Protein AF-A0AAV7QV73-F1 (afdb_monomer_lite)

Structure (mmCIF, N/CA/C/O backbone):
data_AF-A0AAV7QV73-F1
#
_entry.id   AF-A0AAV7QV73-F1
#
loop_
_atom_site.group_PDB
_atom_site.id
_atom_site.type_symbol
_atom_site.label_atom_id
_atom_site.label_alt_id
_atom_site.label_comp_id
_atom_site.label_asym_id
_atom_site.label_entity_id
_atom_site.label_seq_id
_atom_site.pdbx_PDB_ins_code
_atom_site.Cartn_x
_atom_site.Cartn_y
_atom_site.Cartn_z
_atom_site.occupancy
_atom_site.B_iso_or_equiv
_atom_site.auth_seq_id
_atom_site.auth_comp_id
_atom_site.auth_asym_id
_atom_site.auth_atom_id
_atom_site.pdbx_PDB_model_num
ATOM 1 N N . MET A 1 1 ? 53.242 -21.064 -32.687 1.00 40.09 1 MET A N 1
ATOM 2 C CA . MET A 1 1 ? 53.051 -19.865 -33.525 1.00 40.09 1 MET A CA 1
ATOM 3 C C . MET A 1 1 ? 51.558 -19.576 -33.641 1.00 40.09 1 MET A C 1
ATOM 5 O O . MET A 1 1 ? 50.803 -20.469 -33.985 1.00 40.09 1 MET A O 1
ATOM 9 N N . THR A 1 2 ? 51.184 -18.377 -33.184 1.00 44.44 2 THR A N 1
ATOM 10 C CA . THR A 1 2 ? 50.07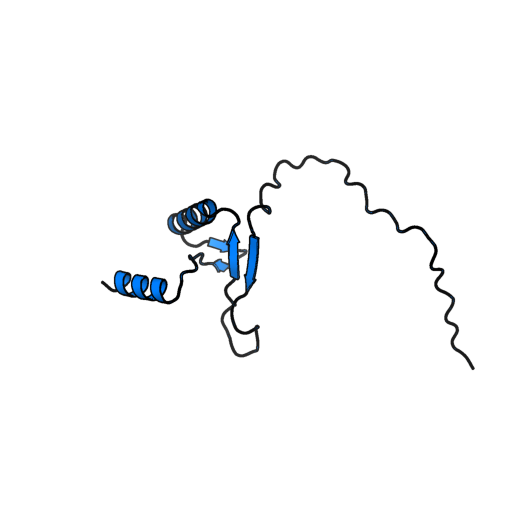4 -17.490 -33.597 1.00 44.44 2 THR A CA 1
ATOM 11 C C . THR A 1 2 ? 48.652 -18.011 -33.880 1.00 44.44 2 THR A C 1
ATOM 13 O O . THR A 1 2 ? 48.376 -18.781 -34.789 1.00 44.44 2 THR A O 1
ATOM 16 N N . ARG A 1 3 ? 47.723 -17.421 -33.111 1.00 47.62 3 ARG A N 1
ATOM 17 C CA . ARG A 1 3 ? 46.259 -17.459 -33.210 1.00 47.62 3 ARG A CA 1
ATOM 18 C C . ARG A 1 3 ? 45.769 -16.846 -34.529 1.00 47.62 3 ARG A C 1
ATOM 20 O O . ARG A 1 3 ? 46.064 -15.686 -34.796 1.00 47.62 3 ARG A O 1
ATOM 27 N N . GLY A 1 4 ? 44.926 -17.559 -35.271 1.00 42.09 4 GLY A N 1
ATOM 28 C CA . GLY A 1 4 ? 44.120 -16.983 -36.349 1.00 42.09 4 GLY A CA 1
ATOM 29 C C . GLY A 1 4 ? 42.827 -16.370 -35.807 1.00 42.09 4 GLY A C 1
ATOM 30 O O . GLY A 1 4 ? 41.798 -17.034 -35.775 1.00 42.09 4 GLY A O 1
ATOM 31 N N . ARG A 1 5 ? 42.871 -15.108 -35.357 1.00 46.59 5 ARG A N 1
ATOM 32 C CA . ARG A 1 5 ? 41.669 -14.261 -35.268 1.00 46.59 5 ARG A CA 1
ATOM 33 C C . ARG A 1 5 ? 41.542 -13.521 -36.596 1.00 46.59 5 ARG A C 1
ATOM 35 O O . ARG A 1 5 ? 42.339 -12.630 -36.868 1.00 46.59 5 ARG A O 1
ATOM 42 N N . GLY A 1 6 ? 40.564 -13.908 -37.410 1.00 43.41 6 GLY A N 1
ATOM 43 C CA . GLY A 1 6 ? 40.148 -13.112 -38.564 1.00 43.41 6 GLY A CA 1
ATOM 44 C C . GLY A 1 6 ? 39.568 -11.761 -38.111 1.00 43.41 6 GLY A C 1
ATOM 45 O O . GLY A 1 6 ? 39.016 -11.679 -37.008 1.00 43.41 6 GLY A O 1
ATOM 46 N N . PRO A 1 7 ? 39.723 -10.693 -38.911 1.00 51.50 7 PRO A N 1
ATOM 47 C CA . PRO A 1 7 ? 39.340 -9.346 -38.517 1.00 51.50 7 PRO A CA 1
ATOM 48 C C . PRO A 1 7 ? 37.818 -9.190 -38.541 1.00 51.50 7 PRO A C 1
ATOM 50 O O . PRO A 1 7 ? 37.163 -9.437 -39.552 1.00 51.50 7 PRO A O 1
ATOM 53 N N . TYR A 1 8 ? 37.257 -8.729 -37.426 1.00 51.38 8 TYR A N 1
ATOM 54 C CA . TYR A 1 8 ? 35.914 -8.168 -37.402 1.00 51.38 8 TYR A CA 1
ATOM 55 C C . TYR A 1 8 ? 35.923 -6.925 -38.296 1.00 51.38 8 TYR A C 1
ATOM 57 O O . TYR A 1 8 ? 36.532 -5.914 -37.947 1.00 51.38 8 TYR A O 1
ATOM 65 N N . GLN A 1 9 ? 35.281 -7.001 -39.461 1.00 49.84 9 GLN A N 1
ATOM 66 C CA . GLN A 1 9 ? 34.968 -5.817 -40.254 1.00 49.84 9 GLN A CA 1
ATOM 67 C C . GLN A 1 9 ? 33.955 -4.969 -39.474 1.00 49.84 9 GLN A C 1
ATOM 69 O O . GLN A 1 9 ? 32.754 -5.227 -39.478 1.00 49.84 9 GLN A O 1
ATOM 74 N N . THR A 1 10 ? 34.440 -3.952 -38.769 1.00 58.91 10 THR A N 1
ATOM 75 C CA . THR A 1 10 ? 33.619 -2.865 -38.232 1.00 58.91 10 THR A CA 1
ATOM 76 C C . THR A 1 10 ? 33.434 -1.817 -39.325 1.00 58.91 10 THR A C 1
ATOM 78 O O . THR A 1 10 ? 34.356 -1.049 -39.589 1.00 58.91 10 THR A O 1
ATOM 81 N N . GLY A 1 11 ? 32.268 -1.780 -39.978 1.00 53.56 11 GLY A N 1
ATOM 82 C CA . GLY A 1 11 ? 32.014 -0.748 -40.995 1.00 53.56 11 GLY A CA 1
ATOM 83 C C . GLY A 1 11 ? 30.642 -0.697 -41.675 1.00 53.56 11 GLY A C 1
ATOM 84 O O . GLY A 1 11 ? 30.452 0.150 -42.539 1.00 53.56 11 GLY A O 1
ATOM 85 N N . GLY A 1 12 ? 29.675 -1.548 -41.322 1.00 51.50 12 GLY A N 1
ATOM 86 C CA . GLY A 1 12 ? 28.317 -1.455 -41.878 1.00 51.50 12 GLY A CA 1
ATOM 87 C C . GLY A 1 12 ? 27.431 -0.485 -41.082 1.00 51.50 12 GLY A C 1
ATOM 88 O O . GLY A 1 12 ? 27.509 -0.486 -39.849 1.00 51.50 12 GLY A O 1
ATOM 89 N N . PRO A 1 13 ? 26.567 0.329 -41.724 1.00 56.78 13 PRO A N 1
ATOM 90 C CA . PRO A 1 13 ? 25.579 1.122 -40.999 1.00 56.78 13 PRO A CA 1
ATOM 91 C C . PRO A 1 13 ? 24.699 0.189 -40.158 1.00 56.78 13 PRO A C 1
ATOM 93 O O . PRO A 1 13 ? 24.225 -0.838 -40.644 1.00 56.78 13 PRO A O 1
ATOM 96 N N . ARG A 1 14 ? 24.501 0.538 -38.877 1.00 54.44 14 ARG A N 1
ATOM 97 C CA . ARG A 1 14 ? 23.633 -0.215 -37.959 1.00 54.44 14 ARG A CA 1
ATOM 98 C C . ARG A 1 14 ? 22.278 -0.482 -38.631 1.00 54.44 14 ARG A C 1
ATOM 100 O O . ARG A 1 14 ? 21.703 0.469 -39.172 1.00 54.44 14 ARG A O 1
ATOM 107 N N . PRO A 1 15 ? 21.726 -1.707 -38.552 1.00 56.72 15 PRO A N 1
ATOM 108 C CA . PRO A 1 15 ? 20.349 -1.934 -38.959 1.00 56.72 15 PRO A CA 1
ATOM 109 C C . PRO A 1 15 ? 19.465 -0.978 -38.156 1.00 56.72 15 PRO A C 1
ATOM 111 O O . PRO A 1 15 ? 19.501 -0.959 -36.923 1.00 56.72 15 PRO A O 1
ATOM 114 N N . ARG A 1 16 ? 18.738 -0.107 -38.863 1.00 56.88 16 ARG A N 1
ATOM 115 C CA . ARG A 1 16 ? 17.767 0.787 -38.232 1.00 56.88 16 ARG A CA 1
ATOM 116 C C . ARG A 1 16 ? 16.709 -0.096 -37.587 1.00 56.88 16 ARG A C 1
ATOM 118 O O . ARG A 1 16 ? 16.177 -0.987 -38.248 1.00 56.88 16 ARG A O 1
ATOM 125 N N . SER A 1 17 ? 16.430 0.160 -36.310 1.00 58.53 17 SER A N 1
ATOM 126 C CA . SER A 1 17 ? 15.316 -0.446 -35.585 1.00 58.53 17 SER A CA 1
ATOM 127 C C . SER A 1 17 ? 14.070 -0.449 -36.476 1.00 58.53 17 SER A C 1
ATOM 129 O O . SER A 1 17 ? 13.844 0.556 -37.164 1.00 58.53 17 SER A O 1
ATOM 131 N N . PRO A 1 18 ? 13.274 -1.533 -36.498 1.00 52.84 18 PRO A N 1
ATOM 132 C CA . PRO A 1 18 ? 12.087 -1.589 -37.336 1.00 52.84 18 PRO A CA 1
ATOM 133 C C . PRO A 1 18 ? 11.230 -0.351 -37.074 1.00 52.84 18 PRO A C 1
ATOM 135 O O . PRO A 1 18 ? 10.879 -0.062 -35.927 1.00 52.84 18 PRO A O 1
ATOM 138 N N . LYS A 1 19 ? 10.929 0.411 -38.134 1.00 52.22 19 LYS A N 1
ATOM 139 C CA . LYS A 1 19 ? 9.899 1.447 -38.066 1.00 52.22 19 LYS A CA 1
ATOM 140 C C . LYS A 1 19 ? 8.622 0.742 -37.629 1.00 52.22 19 LYS A C 1
ATOM 142 O O . LYS A 1 19 ? 8.161 -0.159 -38.322 1.00 52.22 19 LYS A O 1
ATOM 147 N N . ARG A 1 20 ? 8.108 1.137 -36.465 1.00 49.03 20 ARG A N 1
ATOM 148 C CA . ARG A 1 20 ? 6.855 0.656 -35.882 1.00 49.03 20 ARG A CA 1
ATOM 149 C C . ARG A 1 20 ? 5.752 0.816 -36.930 1.00 49.03 20 ARG A C 1
ATOM 151 O O . ARG A 1 20 ? 5.294 1.929 -37.171 1.00 49.03 20 ARG A O 1
ATOM 158 N N . SER A 1 21 ? 5.397 -0.272 -37.608 1.00 46.66 21 SER A N 1
ATOM 159 C CA . SER A 1 21 ? 4.230 -0.316 -38.481 1.00 46.66 21 SER A CA 1
ATOM 160 C C . SER A 1 21 ? 3.002 -0.187 -37.594 1.00 46.66 21 SER A C 1
ATOM 162 O O . SER A 1 21 ? 2.868 -0.924 -36.616 1.00 46.66 21 SER A O 1
ATOM 164 N N . GLY A 1 22 ? 2.154 0.790 -37.907 1.00 49.94 22 GLY A N 1
ATOM 165 C CA . GLY A 1 22 ? 0.892 1.004 -37.222 1.00 49.94 22 GLY A CA 1
ATOM 166 C C . GLY A 1 22 ? 0.044 -0.260 -37.255 1.00 49.94 22 GLY A C 1
ATOM 167 O O . GLY A 1 22 ? -0.381 -0.698 -38.318 1.00 49.94 22 GLY A O 1
ATOM 168 N N . LEU A 1 23 ? -0.183 -0.811 -36.071 1.00 38.66 23 LEU A N 1
ATOM 169 C CA . LEU A 1 23 ? -1.348 -1.607 -35.737 1.00 38.66 23 LEU A CA 1
ATOM 170 C C . LEU A 1 23 ? -1.937 -0.941 -34.496 1.00 38.66 23 LEU A C 1
ATOM 172 O O . LEU A 1 23 ? -1.268 -0.761 -33.477 1.00 38.66 23 LEU A O 1
ATOM 176 N N . THR A 1 24 ? -3.150 -0.442 -34.674 1.00 49.97 24 THR A N 1
ATOM 177 C CA . THR A 1 24 ? -4.041 0.084 -33.650 1.00 49.97 24 THR A CA 1
ATOM 178 C C . THR A 1 24 ? -4.371 -1.023 -32.655 1.00 49.97 24 THR A C 1
ATOM 180 O O . THR A 1 24 ? -5.158 -1.904 -32.981 1.00 49.97 24 THR A O 1
ATOM 183 N N . ASP A 1 25 ? -3.803 -0.942 -31.453 1.00 41.69 25 ASP A N 1
ATOM 184 C CA . ASP A 1 25 ? -4.360 -1.574 -30.258 1.00 41.69 25 ASP A CA 1
ATOM 185 C C . ASP A 1 25 ? -4.808 -0.452 -29.318 1.00 41.69 25 ASP A C 1
ATOM 187 O O . ASP A 1 25 ? -4.018 0.164 -28.594 1.00 41.69 25 ASP A O 1
ATOM 191 N N . GLU A 1 26 ? -6.101 -0.154 -29.363 1.00 47.12 26 GLU A N 1
ATOM 192 C CA . GLU A 1 26 ? -6.799 0.657 -28.374 1.00 47.12 26 GLU A CA 1
ATOM 193 C C . GLU A 1 26 ? -6.855 -0.101 -27.0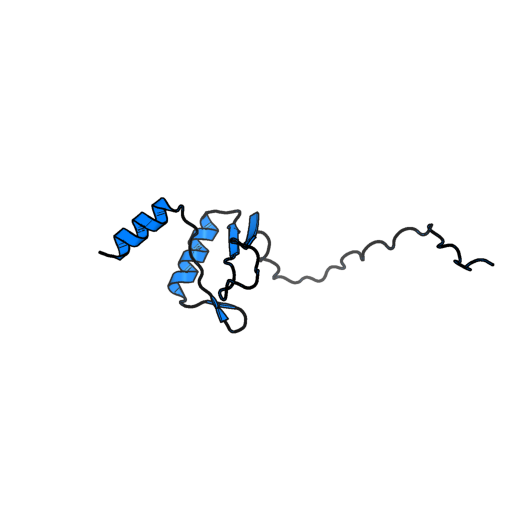36 1.00 47.12 26 GLU A C 1
ATOM 195 O O . GLU A 1 26 ? -7.895 -0.637 -26.677 1.00 47.12 26 GLU A O 1
ATOM 200 N N . ASN A 1 27 ? -5.733 -0.216 -26.309 1.00 44.22 27 ASN A N 1
ATOM 201 C CA . ASN A 1 27 ? -5.752 -0.462 -24.853 1.00 44.22 27 ASN A CA 1
ATOM 202 C C . ASN A 1 27 ? -4.402 -0.298 -24.122 1.00 44.22 27 ASN A C 1
ATOM 204 O O . ASN A 1 27 ? -4.141 -0.948 -23.112 1.00 44.22 27 ASN A O 1
ATOM 208 N N . THR A 1 28 ? -3.514 0.586 -24.583 1.00 42.69 28 THR A N 1
ATOM 209 C CA . THR A 1 28 ? -2.291 0.943 -23.828 1.00 42.69 28 THR A CA 1
ATOM 210 C C . THR A 1 28 ? -2.478 2.169 -22.927 1.00 42.69 28 THR A C 1
ATOM 212 O O . THR A 1 28 ? -1.644 3.067 -22.900 1.00 42.69 28 THR A O 1
ATOM 215 N N . THR A 1 29 ? -3.555 2.225 -22.144 1.00 46.25 29 THR A N 1
ATOM 216 C CA . THR A 1 29 ? -3.673 3.155 -21.005 1.00 46.25 29 THR A CA 1
ATOM 217 C C . THR A 1 29 ? -3.257 2.441 -19.719 1.00 46.25 29 THR A C 1
ATOM 219 O O . THR A 1 29 ? -4.109 1.953 -18.984 1.00 46.25 29 THR A O 1
ATOM 222 N N . GLY A 1 30 ? -1.956 2.305 -19.442 1.00 49.34 30 GLY A N 1
ATOM 223 C CA . GLY A 1 30 ? -1.564 1.602 -18.205 1.00 49.34 30 GLY A CA 1
ATOM 224 C C . GLY A 1 30 ? -0.184 1.862 -17.611 1.00 49.34 30 GLY A C 1
ATOM 225 O O . GLY A 1 30 ? 0.059 1.446 -16.483 1.00 49.34 30 GLY A O 1
ATOM 226 N N . TYR A 1 31 ? 0.726 2.544 -18.312 1.00 47.25 31 TYR A N 1
ATOM 227 C CA . TYR A 1 31 ? 2.119 2.685 -17.853 1.00 47.25 31 TYR A CA 1
ATOM 228 C C . TYR A 1 31 ? 2.573 4.129 -17.596 1.00 47.25 31 TYR A C 1
ATOM 230 O O . TYR A 1 31 ? 3.733 4.334 -17.249 1.00 47.25 31 TYR A O 1
ATOM 238 N N . GLN A 1 32 ? 1.701 5.130 -17.751 1.00 54.16 32 GLN A N 1
ATOM 239 C CA . GLN A 1 32 ? 2.110 6.543 -17.689 1.00 54.16 32 GLN A CA 1
ATOM 240 C C . GLN A 1 32 ? 1.982 7.203 -16.311 1.00 54.16 32 GLN A C 1
ATOM 242 O O . GLN A 1 32 ? 2.383 8.350 -16.170 1.00 54.16 32 GLN A O 1
ATOM 247 N N . ASP A 1 33 ? 1.507 6.494 -15.287 1.00 67.69 33 ASP A N 1
ATOM 248 C CA . ASP A 1 33 ? 1.143 7.125 -14.011 1.00 67.69 33 ASP A CA 1
ATOM 249 C C . ASP A 1 33 ? 2.188 6.984 -12.895 1.00 67.69 33 ASP A C 1
ATOM 251 O O . ASP A 1 33 ? 2.038 7.577 -11.827 1.00 67.69 33 ASP A O 1
ATOM 255 N N . PHE A 1 34 ? 3.270 6.227 -13.105 1.00 72.00 34 PHE A N 1
ATOM 256 C CA . PHE A 1 34 ? 4.300 6.016 -12.084 1.00 72.00 34 PHE A CA 1
ATOM 257 C C . PHE A 1 34 ? 5.488 6.956 -12.277 1.00 72.00 34 PHE A C 1
ATOM 259 O O . PHE A 1 34 ? 6.168 6.922 -13.298 1.00 72.00 34 PHE A O 1
ATOM 266 N N . GLN A 1 35 ? 5.813 7.724 -11.239 1.00 83.31 35 GLN A N 1
ATOM 267 C CA . GLN A 1 35 ? 7.078 8.448 -11.164 1.00 83.31 35 GLN A CA 1
ATOM 268 C C . GLN A 1 35 ? 8.239 7.480 -10.901 1.00 83.31 35 GLN A C 1
ATOM 270 O O . GLN A 1 35 ? 9.331 7.635 -11.445 1.00 83.31 35 GLN A O 1
ATOM 275 N N . ARG A 1 36 ? 8.017 6.486 -10.029 1.00 85.81 36 ARG A N 1
ATOM 276 C CA . ARG A 1 36 ? 9.029 5.502 -9.626 1.00 85.81 36 ARG A CA 1
ATOM 277 C C . ARG A 1 36 ? 8.378 4.287 -8.972 1.00 85.81 36 ARG A C 1
ATOM 279 O O . ARG A 1 36 ? 7.455 4.439 -8.184 1.00 85.81 36 ARG A O 1
ATOM 286 N N . ALA A 1 37 ? 8.928 3.096 -9.194 1.00 88.94 37 ALA A N 1
ATOM 287 C CA . ALA A 1 37 ? 8.607 1.904 -8.409 1.00 88.94 37 ALA A CA 1
ATOM 288 C C . ALA A 1 37 ? 9.898 1.184 -8.001 1.00 88.94 37 ALA A C 1
ATOM 290 O O . ALA A 1 37 ? 10.787 0.993 -8.829 1.00 88.94 37 ALA A O 1
ATOM 291 N N . HIS A 1 38 ? 10.042 0.825 -6.724 1.00 89.75 38 HIS A N 1
ATOM 292 C CA . HIS A 1 38 ? 11.249 0.157 -6.226 1.00 89.75 38 HIS A CA 1
ATOM 293 C C . HIS A 1 38 ? 10.980 -0.687 -4.977 1.00 89.75 38 HIS A C 1
ATOM 295 O O . HIS A 1 38 ? 10.026 -0.452 -4.241 1.00 89.75 38 HIS A O 1
ATOM 301 N N . ARG A 1 39 ? 11.833 -1.689 -4.739 1.00 89.62 39 ARG A N 1
ATOM 302 C CA . ARG A 1 39 ? 11.803 -2.503 -3.517 1.00 89.62 39 ARG A CA 1
ATOM 303 C C . ARG A 1 39 ? 12.465 -1.751 -2.364 1.00 89.62 39 ARG A C 1
ATOM 305 O O . ARG A 1 39 ? 13.452 -1.048 -2.585 1.00 89.62 39 ARG A O 1
ATOM 312 N N . VAL A 1 40 ? 11.958 -1.937 -1.148 1.00 86.31 40 VAL A N 1
ATOM 313 C CA . VAL A 1 40 ? 12.515 -1.327 0.070 1.00 86.31 40 VAL A CA 1
ATOM 314 C C . VAL A 1 40 ? 12.878 -2.398 1.095 1.00 86.31 40 VAL A C 1
ATOM 316 O O . VAL A 1 40 ? 12.175 -3.396 1.243 1.00 86.31 40 VAL A O 1
ATOM 319 N N . G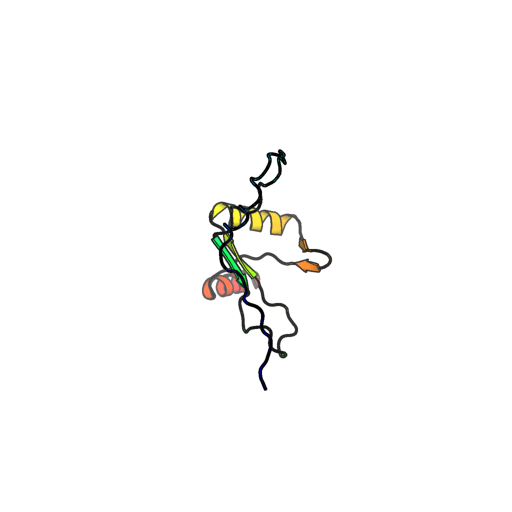LY A 1 41 ? 13.989 -2.182 1.800 1.00 78.75 41 GLY A N 1
ATOM 320 C CA . GLY A 1 41 ? 14.532 -3.092 2.809 1.00 78.75 41 GLY A CA 1
ATOM 321 C C . GLY A 1 41 ? 15.899 -3.675 2.429 1.00 78.75 41 GLY A C 1
ATOM 322 O O . GLY A 1 41 ? 16.391 -3.443 1.320 1.00 78.75 41 GLY A O 1
ATOM 323 N N . PRO A 1 42 ? 16.540 -4.421 3.348 1.00 74.69 42 PRO A N 1
ATOM 324 C CA . PRO A 1 42 ? 17.815 -5.078 3.076 1.00 74.69 42 PRO A CA 1
ATOM 325 C C . PRO A 1 42 ? 17.637 -6.031 1.900 1.00 74.69 42 PRO A C 1
ATOM 327 O O . PRO A 1 42 ? 16.710 -6.843 1.944 1.00 74.69 42 PRO A O 1
ATOM 330 N N . LYS A 1 43 ? 18.482 -5.904 0.857 1.00 69.88 43 LYS A N 1
ATOM 331 C CA . LYS A 1 43 ? 18.497 -6.793 -0.328 1.00 69.88 43 LYS A CA 1
ATOM 332 C C . LYS A 1 43 ? 18.302 -8.231 0.130 1.00 69.88 43 LYS A C 1
ATOM 334 O O . LYS A 1 43 ? 18.881 -8.569 1.156 1.00 69.88 43 LYS A O 1
ATOM 339 N N . CYS A 1 44 ? 17.515 -9.019 -0.608 1.00 60.03 44 CYS A N 1
ATOM 340 C CA . CYS A 1 44 ? 17.247 -10.430 -0.323 1.00 60.03 44 CYS A CA 1
ATOM 341 C C . CYS A 1 44 ? 18.563 -11.208 -0.153 1.00 60.03 44 CYS A C 1
ATOM 343 O O . CYS A 1 44 ? 19.089 -11.775 -1.100 1.00 60.03 44 CYS A O 1
ATOM 345 N N . SER A 1 45 ? 19.127 -11.152 1.043 1.00 59.31 45 SER A N 1
ATOM 346 C CA . SER A 1 45 ? 20.137 -12.040 1.572 1.00 59.31 45 SER A CA 1
ATOM 347 C C . SER A 1 45 ? 19.405 -12.985 2.511 1.00 59.31 45 SER A C 1
ATOM 349 O O . SER A 1 45 ? 18.327 -12.657 3.019 1.00 59.31 45 SER A O 1
ATOM 351 N N . ASP A 1 46 ? 19.977 -14.167 2.695 1.00 57.44 46 ASP A N 1
ATOM 352 C CA . ASP A 1 46 ? 19.340 -15.431 3.095 1.00 57.44 46 ASP A CA 1
ATOM 353 C C . ASP A 1 46 ? 18.660 -15.474 4.486 1.00 57.44 46 ASP A C 1
ATOM 355 O O . ASP A 1 46 ? 18.411 -16.542 5.035 1.00 57.44 46 ASP A O 1
ATOM 359 N N . LYS A 1 47 ? 18.353 -14.322 5.092 1.00 60.00 47 LYS A N 1
ATOM 360 C CA . LYS A 1 47 ? 17.812 -14.170 6.450 1.00 60.00 47 LYS A CA 1
ATOM 361 C C . LYS A 1 47 ? 16.371 -13.646 6.513 1.00 60.00 47 LYS A C 1
ATOM 363 O O . LYS A 1 47 ? 15.787 -13.661 7.593 1.00 60.00 47 LYS A O 1
ATOM 368 N N . SER A 1 48 ? 15.778 -13.185 5.405 1.00 65.88 48 SER A N 1
ATOM 369 C CA . SER A 1 48 ? 14.363 -12.768 5.370 1.00 65.88 48 SER A CA 1
ATOM 370 C C . SER A 1 48 ? 13.514 -13.778 4.606 1.00 65.88 48 SER A C 1
ATOM 372 O O . SER A 1 48 ? 13.601 -13.863 3.385 1.00 65.88 48 SER A O 1
ATOM 374 N N . SER A 1 49 ? 12.634 -14.490 5.312 1.00 73.62 49 SER A N 1
ATOM 375 C CA . SER A 1 49 ? 11.635 -15.379 4.699 1.00 73.62 49 SER A CA 1
ATOM 376 C C . SER A 1 49 ? 10.481 -14.628 4.025 1.00 73.62 49 SER A C 1
ATOM 378 O O . SER A 1 49 ? 9.695 -15.229 3.296 1.00 73.62 49 SER A O 1
ATOM 380 N N . ARG A 1 50 ? 10.352 -13.314 4.261 1.00 80.69 50 ARG A N 1
ATOM 381 C CA . ARG A 1 50 ? 9.282 -12.483 3.694 1.00 80.69 50 ARG A CA 1
ATOM 382 C C . ARG A 1 50 ? 9.771 -11.697 2.475 1.00 80.69 50 ARG A C 1
ATOM 384 O O . ARG A 1 50 ? 10.877 -11.146 2.523 1.00 80.69 50 ARG A O 1
ATOM 391 N N . PRO A 1 51 ? 8.949 -11.584 1.414 1.00 83.00 51 PRO A N 1
ATOM 392 C CA . PRO A 1 51 ? 9.285 -10.772 0.254 1.00 83.00 51 PRO A CA 1
ATOM 393 C C . PRO A 1 51 ? 9.365 -9.291 0.637 1.00 83.00 51 PRO A C 1
ATOM 395 O O . PRO A 1 51 ? 8.562 -8.791 1.426 1.00 83.00 51 PRO A O 1
ATOM 398 N N . GLN A 1 52 ? 10.320 -8.575 0.046 1.00 86.88 52 GLN A N 1
ATOM 399 C CA . GLN A 1 52 ? 10.457 -7.134 0.246 1.00 86.88 52 GLN A CA 1
ATOM 400 C C . GLN A 1 52 ? 9.230 -6.378 -0.290 1.00 86.88 52 GLN A C 1
ATOM 402 O O . GLN A 1 52 ? 8.789 -6.669 -1.408 1.00 86.88 52 GLN A O 1
ATOM 407 N N . PRO A 1 53 ? 8.713 -5.369 0.427 1.00 90.75 53 PRO A N 1
ATOM 408 C CA . PRO A 1 53 ? 7.657 -4.512 -0.095 1.00 90.75 53 PRO A CA 1
ATOM 409 C C . PRO A 1 53 ? 8.130 -3.722 -1.324 1.00 90.75 53 PRO A C 1
ATOM 411 O O . PRO A 1 53 ? 9.317 -3.416 -1.473 1.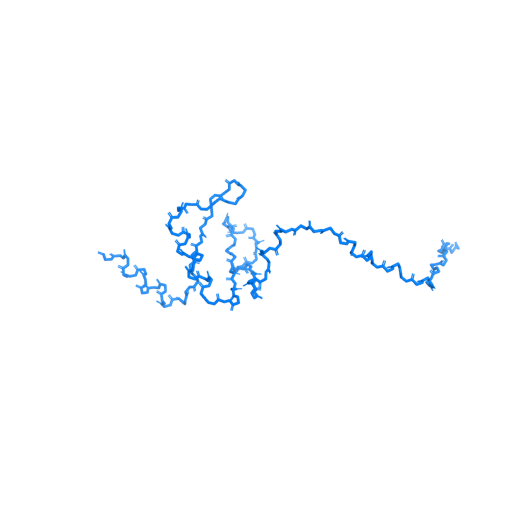00 90.75 53 PRO A O 1
ATOM 414 N N . ILE A 1 54 ? 7.186 -3.384 -2.204 1.00 91.94 54 ILE A N 1
ATOM 415 C CA . ILE A 1 54 ? 7.392 -2.466 -3.331 1.00 91.94 54 ILE A CA 1
ATOM 416 C C . ILE A 1 54 ? 6.736 -1.138 -2.965 1.00 91.94 54 ILE A C 1
ATOM 418 O O . ILE A 1 54 ? 5.550 -1.117 -2.644 1.00 91.94 54 ILE A O 1
ATOM 422 N N . ILE A 1 55 ? 7.486 -0.042 -3.051 1.00 91.88 55 ILE A N 1
ATOM 423 C CA . ILE A 1 55 ? 6.933 1.311 -2.993 1.00 91.88 55 ILE A CA 1
ATOM 424 C C . ILE A 1 55 ? 6.728 1.802 -4.420 1.00 91.88 55 ILE A C 1
ATOM 426 O O . ILE A 1 55 ? 7.672 1.840 -5.215 1.00 91.88 55 ILE A O 1
ATOM 430 N N . ALA A 1 56 ? 5.488 2.177 -4.722 1.00 90.81 56 ALA A N 1
ATOM 431 C CA . ALA A 1 56 ? 5.090 2.775 -5.983 1.00 90.81 56 ALA A CA 1
ATOM 432 C C . ALA A 1 56 ? 4.711 4.245 -5.758 1.00 90.81 56 ALA A C 1
ATOM 434 O O . ALA A 1 56 ? 3.762 4.552 -5.041 1.00 90.81 56 ALA A O 1
ATOM 435 N N . CYS A 1 57 ? 5.475 5.145 -6.367 1.00 88.69 57 CYS A N 1
ATOM 436 C CA . CYS A 1 57 ? 5.243 6.581 -6.360 1.00 88.69 57 CYS A CA 1
ATOM 437 C C . CYS A 1 57 ? 4.499 6.953 -7.643 1.00 88.69 57 CYS A C 1
ATOM 439 O O . CYS A 1 57 ? 5.036 6.769 -8.739 1.00 88.69 57 CYS A O 1
ATOM 441 N N . LEU A 1 58 ? 3.278 7.462 -7.502 1.00 86.69 58 LEU A N 1
ATOM 442 C CA . LEU A 1 58 ? 2.447 7.917 -8.615 1.00 86.69 58 LEU A CA 1
ATOM 443 C C . LEU A 1 58 ? 2.710 9.394 -8.911 1.00 86.69 58 LEU A C 1
ATOM 445 O O . LEU A 1 58 ? 3.009 10.164 -8.000 1.00 86.69 58 LEU A O 1
ATOM 449 N N . LEU A 1 59 ? 2.582 9.786 -10.177 1.00 83.25 59 LEU A N 1
ATOM 450 C CA . LEU A 1 59 ? 2.717 11.178 -10.610 1.00 83.25 59 LEU A CA 1
ATOM 451 C C . LEU A 1 59 ? 1.569 12.045 -10.089 1.00 83.25 59 LEU A C 1
ATOM 453 O O . LEU A 1 59 ? 1.783 13.204 -9.740 1.00 83.25 59 LEU A O 1
ATOM 457 N N . GLN A 1 60 ? 0.356 11.491 -10.017 1.00 82.94 60 GLN A N 1
ATOM 458 C CA . GLN A 1 60 ? -0.824 12.216 -9.560 1.00 82.94 60 GLN A CA 1
ATOM 459 C C . GLN A 1 60 ? -1.266 11.737 -8.176 1.00 82.94 60 GLN A C 1
ATOM 461 O O . GLN A 1 60 ? -1.656 10.587 -7.984 1.00 82.94 60 GLN A O 1
ATOM 466 N N . HIS A 1 61 ? -1.297 12.655 -7.209 1.00 76.12 61 HIS A N 1
ATOM 467 C CA . HIS A 1 61 ? -1.723 12.352 -5.840 1.00 76.12 61 HIS A CA 1
ATOM 468 C C . HIS A 1 61 ? -3.162 11.799 -5.762 1.00 76.12 61 HIS A C 1
ATOM 470 O O . HIS A 1 61 ? -3.440 10.909 -4.958 1.00 76.12 61 HIS A O 1
ATOM 476 N N . ASN A 1 62 ? -4.071 12.270 -6.623 1.00 83.06 62 ASN A N 1
ATOM 477 C CA . ASN A 1 62 ? -5.464 11.806 -6.645 1.00 83.06 62 ASN A CA 1
ATOM 478 C C . ASN A 1 62 ? -5.591 10.322 -7.025 1.00 83.06 62 ASN A C 1
ATOM 480 O O . ASN A 1 62 ? -6.453 9.627 -6.487 1.00 83.06 62 ASN A O 1
ATOM 484 N N . GLN A 1 63 ? -4.699 9.812 -7.878 1.00 84.44 63 GLN A N 1
ATOM 485 C CA . GLN A 1 63 ? -4.687 8.398 -8.260 1.00 84.44 63 GLN A CA 1
ATOM 486 C C . GLN A 1 63 ? -4.322 7.501 -7.071 1.00 84.44 63 GLN A C 1
ATOM 488 O O . GLN A 1 63 ? -4.924 6.444 -6.893 1.00 84.44 63 GLN A O 1
ATOM 493 N N . THR A 1 64 ? -3.411 7.946 -6.196 1.00 86.56 64 THR A N 1
ATOM 494 C CA . THR A 1 64 ? -3.068 7.219 -4.962 1.00 86.56 64 THR A CA 1
ATOM 495 C C . THR A 1 64 ? -4.303 6.983 -4.096 1.00 86.56 64 THR A C 1
ATOM 497 O O . THR A 1 64 ? -4.522 5.871 -3.617 1.00 86.56 64 THR A O 1
ATOM 500 N N . HIS A 1 65 ? -5.143 8.007 -3.914 1.00 87.62 65 HIS A N 1
ATOM 501 C CA . HIS A 1 65 ? -6.369 7.889 -3.117 1.00 87.62 65 HIS A CA 1
ATOM 502 C C . HIS A 1 65 ? -7.393 6.958 -3.760 1.00 87.62 65 HIS A C 1
ATOM 504 O O . HIS A 1 65 ? -7.937 6.099 -3.067 1.00 87.62 65 HIS A O 1
ATOM 510 N N . GLN A 1 66 ? -7.602 7.067 -5.075 1.00 88.69 66 GLN A N 1
ATOM 511 C CA . GLN A 1 66 ? -8.514 6.187 -5.812 1.00 88.69 66 GLN A CA 1
ATOM 512 C C . GLN A 1 66 ? -8.081 4.720 -5.714 1.00 88.69 66 GLN A C 1
ATOM 514 O O . GLN A 1 66 ? -8.888 3.864 -5.357 1.00 88.69 66 GLN A O 1
ATOM 519 N N . ILE A 1 67 ? -6.795 4.427 -5.929 1.00 88.75 67 ILE A N 1
ATOM 520 C CA . ILE A 1 67 ? -6.256 3.064 -5.822 1.00 88.75 67 ILE A CA 1
ATOM 521 C C . ILE A 1 67 ? -6.435 2.522 -4.405 1.00 88.75 67 ILE A C 1
ATOM 523 O O . ILE A 1 67 ? -6.856 1.382 -4.235 1.00 88.75 67 ILE A O 1
ATOM 527 N N . LEU A 1 68 ? -6.170 3.327 -3.373 1.00 90.19 68 LEU A N 1
ATOM 528 C CA . LEU A 1 68 ? -6.364 2.902 -1.985 1.00 90.19 68 LEU A CA 1
ATOM 529 C C . LEU A 1 68 ? -7.841 2.679 -1.633 1.00 90.19 68 LEU A C 1
ATOM 531 O O . LEU A 1 68 ? -8.146 1.805 -0.821 1.00 90.19 68 LEU A O 1
ATOM 535 N N . GLN A 1 69 ? -8.760 3.451 -2.212 1.00 90.69 69 GLN A N 1
ATOM 536 C CA . GLN A 1 69 ? -10.200 3.278 -2.019 1.00 90.69 69 GLN A CA 1
ATOM 537 C C . GLN A 1 69 ? -10.710 2.000 -2.696 1.00 90.69 69 GLN A C 1
ATOM 539 O O . GLN A 1 69 ? -11.416 1.204 -2.071 1.00 90.69 69 GLN A O 1
ATOM 544 N N . VAL A 1 70 ? -10.298 1.761 -3.942 1.00 89.12 70 VAL A N 1
ATOM 545 C CA . VAL A 1 70 ? -10.580 0.517 -4.671 1.00 89.12 70 VAL A CA 1
ATOM 546 C C . VAL A 1 70 ? -9.975 -0.676 -3.923 1.00 89.12 70 VAL A C 1
ATOM 548 O O . VAL A 1 70 ? -10.651 -1.679 -3.704 1.00 89.12 70 VAL A O 1
ATOM 551 N N . ALA A 1 71 ? -8.750 -0.528 -3.407 1.00 90.00 71 ALA A N 1
ATOM 552 C CA . ALA A 1 71 ? -8.074 -1.564 -2.635 1.00 90.00 71 ALA A CA 1
ATOM 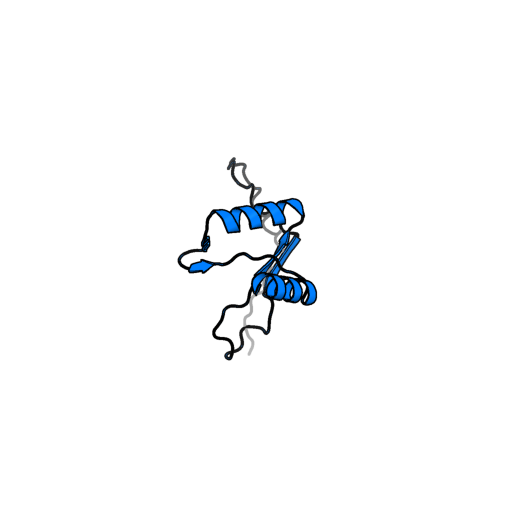553 C C . ALA A 1 71 ? -8.841 -1.990 -1.374 1.00 90.00 71 ALA A C 1
ATOM 555 O O . ALA A 1 71 ? -8.844 -3.162 -1.007 1.00 90.00 71 ALA A O 1
ATOM 556 N N . ARG A 1 72 ? -9.494 -1.041 -0.694 1.00 90.38 72 ARG A N 1
ATOM 557 C CA . ARG A 1 72 ? -10.273 -1.313 0.524 1.00 90.38 72 ARG A CA 1
ATOM 558 C C . ARG A 1 72 ? -11.650 -1.902 0.236 1.00 90.38 72 ARG A C 1
ATOM 560 O O . ARG A 1 72 ? -12.141 -2.670 1.053 1.00 90.38 72 ARG A O 1
ATOM 567 N N . SER A 1 73 ? -12.270 -1.528 -0.881 1.00 89.88 73 SER A N 1
ATOM 568 C CA . SER A 1 73 ? -13.634 -1.954 -1.226 1.00 89.88 73 SER A CA 1
ATOM 569 C C . SER A 1 73 ? -13.693 -3.353 -1.838 1.00 89.88 73 SER A C 1
ATOM 571 O O . SER A 1 73 ? -14.630 -4.091 -1.555 1.00 89.88 73 SER A O 1
ATOM 573 N N . HIS A 1 74 ? -12.690 -3.745 -2.627 1.00 84.38 74 HIS A N 1
ATOM 574 C CA . HIS A 1 74 ? -12.680 -5.035 -3.329 1.00 84.38 74 HIS A CA 1
ATOM 575 C C . HIS A 1 74 ? -12.153 -6.224 -2.506 1.00 84.38 74 HIS A C 1
ATOM 577 O O . HIS A 1 74 ? -12.299 -7.367 -2.934 1.00 84.38 74 HIS A O 1
ATOM 583 N N . GLY A 1 75 ? -11.551 -5.992 -1.336 1.00 77.00 75 GLY A N 1
ATOM 584 C CA . GLY A 1 75 ? -10.944 -7.060 -0.535 1.00 77.00 75 GLY A CA 1
ATOM 585 C C . GLY A 1 75 ? -9.549 -7.469 -1.043 1.00 77.00 75 GLY A C 1
ATOM 586 O O . GLY A 1 75 ? -8.796 -6.608 -1.500 1.00 77.00 75 GLY A O 1
ATOM 587 N N . PRO A 1 76 ? -9.129 -8.742 -0.899 1.00 82.75 76 PRO A N 1
ATOM 588 C CA . PRO A 1 76 ? -7.771 -9.163 -1.242 1.00 82.75 76 PRO A CA 1
ATOM 589 C C . PRO A 1 76 ? -7.515 -9.073 -2.751 1.00 82.75 76 PRO A C 1
ATOM 591 O O . PRO A 1 76 ? -8.249 -9.633 -3.563 1.00 82.75 76 PRO A O 1
ATOM 594 N N . PHE A 1 77 ? -6.432 -8.392 -3.127 1.00 87.00 77 PHE A N 1
ATOM 595 C CA . PHE A 1 77 ? -5.987 -8.319 -4.517 1.00 87.00 77 PHE A CA 1
ATOM 596 C C . PHE A 1 77 ? -5.165 -9.549 -4.838 1.00 87.00 77 PHE A C 1
ATOM 598 O O . PHE A 1 77 ? -4.302 -9.923 -4.054 1.00 87.00 77 PHE A O 1
ATOM 605 N N . ARG A 1 78 ? -5.378 -10.152 -6.005 1.00 88.38 78 ARG A N 1
ATOM 606 C CA . ARG A 1 78 ? -4.583 -11.295 -6.452 1.00 88.38 78 ARG A CA 1
ATOM 607 C C . ARG A 1 78 ? -3.636 -10.884 -7.555 1.00 88.38 78 ARG A C 1
ATOM 609 O O . ARG A 1 78 ? -4.051 -10.309 -8.555 1.00 88.38 78 ARG A O 1
ATOM 616 N N . VAL A 1 79 ? -2.364 -11.218 -7.378 1.00 86.44 79 VAL A N 1
ATOM 617 C CA . VAL A 1 79 ? -1.370 -11.154 -8.448 1.00 86.44 79 VAL A CA 1
ATOM 618 C C . VAL A 1 79 ? -0.880 -12.564 -8.702 1.00 86.44 79 VAL A C 1
ATOM 620 O O . VAL A 1 79 ? -0.306 -13.210 -7.822 1.00 86.44 79 VAL A O 1
ATOM 623 N N . VAL A 1 80 ? -1.127 -13.038 -9.923 1.00 86.19 80 VAL A N 1
ATOM 624 C CA . VAL A 1 80 ? -0.941 -14.437 -10.321 1.00 86.19 80 VAL A CA 1
ATOM 625 C C . VAL A 1 80 ? -1.813 -15.351 -9.449 1.00 86.19 80 VAL A C 1
ATOM 627 O O . VAL A 1 80 ? -2.994 -15.512 -9.733 1.00 86.19 80 VAL A O 1
ATOM 630 N N . GLN A 1 81 ? -1.263 -15.900 -8.366 1.00 86.38 81 GLN A N 1
ATOM 631 C CA . GLN A 1 81 ? -1.945 -16.812 -7.438 1.00 86.38 81 GLN A CA 1
ATOM 632 C C . GLN A 1 81 ? -1.756 -16.410 -5.968 1.00 86.38 81 GLN A C 1
ATOM 634 O O . GLN A 1 81 ? -2.154 -17.148 -5.073 1.00 86.38 81 GLN A O 1
ATOM 639 N N . ASN A 1 82 ? -1.151 -15.248 -5.712 1.00 86.19 82 ASN A N 1
ATOM 640 C CA . ASN A 1 82 ? -0.885 -14.773 -4.362 1.00 86.19 82 ASN A CA 1
ATOM 641 C C . ASN A 1 82 ? -1.782 -13.589 -4.031 1.00 86.19 82 ASN A C 1
ATOM 643 O O . ASN A 1 82 ? -1.867 -12.630 -4.807 1.00 86.19 82 ASN A O 1
ATOM 647 N N . ASP A 1 8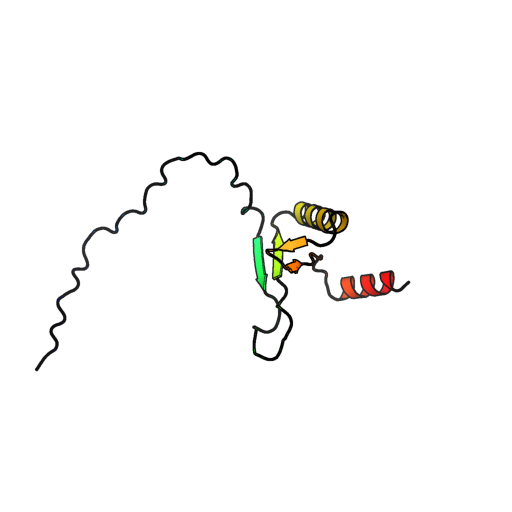3 ? -2.393 -13.640 -2.852 1.00 89.94 83 ASP A N 1
ATOM 648 C CA . ASP A 1 83 ? -3.053 -12.480 -2.280 1.00 89.94 83 ASP A CA 1
ATOM 649 C C . ASP A 1 83 ? -1.983 -11.442 -1.901 1.00 89.94 83 ASP A C 1
ATOM 651 O O . ASP A 1 83 ? -1.010 -11.725 -1.196 1.00 89.94 83 ASP A O 1
ATOM 655 N N . ILE A 1 84 ? -2.153 -10.223 -2.396 1.00 90.62 84 ILE A N 1
ATOM 656 C CA . ILE A 1 84 ? -1.313 -9.071 -2.109 1.00 90.62 84 ILE A CA 1
ATOM 657 C C . ILE A 1 84 ? -2.105 -8.032 -1.325 1.00 90.62 84 ILE A C 1
ATOM 659 O O . ILE A 1 84 ? -3.326 -7.899 -1.435 1.00 90.62 84 ILE A O 1
ATOM 663 N N . ARG A 1 85 ? -1.374 -7.246 -0.539 1.00 90.06 85 ARG A N 1
ATOM 664 C CA . ARG A 1 85 ? -1.929 -6.150 0.244 1.00 90.06 85 ARG A CA 1
ATOM 665 C C . ARG A 1 85 ? -1.392 -4.827 -0.279 1.00 90.06 85 ARG A C 1
ATOM 667 O O . ARG A 1 85 ? -0.182 -4.624 -0.314 1.00 90.06 85 ARG A O 1
ATOM 674 N N . ILE A 1 86 ? -2.302 -3.921 -0.621 1.00 91.06 86 ILE A N 1
ATOM 675 C CA . ILE A 1 86 ? -1.981 -2.545 -1.004 1.00 91.06 86 ILE A CA 1
ATOM 676 C C . ILE A 1 86 ? -2.284 -1.643 0.193 1.00 91.06 86 ILE A C 1
ATOM 678 O O . ILE A 1 86 ? -3.394 -1.640 0.728 1.00 91.06 86 ILE A O 1
ATOM 682 N N . THR A 1 87 ? -1.288 -0.888 0.647 1.00 90.81 87 THR A N 1
ATOM 683 C CA . THR A 1 87 ? -1.424 0.066 1.754 1.00 90.81 87 THR A CA 1
ATOM 684 C C . THR A 1 87 ? -0.702 1.357 1.435 1.00 90.81 87 THR A C 1
ATOM 686 O O . THR A 1 87 ? 0.292 1.350 0.716 1.00 90.81 87 THR A O 1
ATOM 689 N N . ALA A 1 88 ? -1.185 2.455 2.013 1.00 91.62 88 ALA A N 1
ATOM 690 C CA . ALA A 1 88 ? -0.488 3.729 1.962 1.00 91.62 88 ALA A CA 1
ATOM 691 C C . ALA A 1 88 ? 0.863 3.635 2.683 1.00 91.62 88 ALA A C 1
ATOM 693 O O . ALA A 1 88 ? 0.948 3.032 3.759 1.00 91.62 88 ALA A O 1
ATOM 694 N N . ASP A 1 89 ? 1.876 4.267 2.101 1.00 92.06 89 ASP A N 1
ATOM 695 C CA . ASP A 1 89 ? 3.150 4.518 2.759 1.00 92.06 89 ASP A CA 1
ATOM 696 C C . ASP A 1 89 ? 3.047 5.836 3.535 1.00 92.06 89 ASP A C 1
ATOM 698 O O . ASP A 1 89 ? 2.889 6.908 2.952 1.00 92.06 89 ASP A O 1
ATOM 702 N N . TYR A 1 90 ? 3.046 5.745 4.862 1.00 90.50 90 TYR A N 1
ATOM 703 C CA . TYR A 1 90 ? 2.982 6.900 5.754 1.00 90.50 90 TYR A CA 1
ATOM 704 C C . TYR A 1 90 ? 4.310 7.070 6.484 1.00 90.50 90 TYR A C 1
ATOM 706 O O . TYR A 1 90 ? 5.012 6.091 6.752 1.00 90.50 90 TYR A O 1
ATOM 714 N N . SER A 1 91 ? 4.599 8.300 6.919 1.00 92.38 91 SER A N 1
ATOM 715 C CA . SER A 1 91 ? 5.697 8.538 7.855 1.00 92.38 91 SER A CA 1
ATOM 716 C C . SER A 1 91 ? 5.543 7.672 9.112 1.00 92.38 91 SER A C 1
ATOM 718 O O . SER A 1 91 ? 4.429 7.300 9.503 1.00 92.38 91 SER A O 1
ATOM 720 N N . LYS A 1 92 ? 6.670 7.353 9.761 1.00 92.50 92 LYS A N 1
ATOM 721 C CA . LYS A 1 92 ? 6.701 6.533 10.983 1.00 92.50 92 LYS A CA 1
ATOM 722 C C . LYS A 1 92 ? 5.718 7.052 12.038 1.00 92.50 92 LYS A C 1
ATOM 724 O O . LYS A 1 92 ? 4.881 6.291 12.512 1.00 92.50 92 LYS A O 1
ATOM 729 N N . GLU A 1 93 ? 5.767 8.351 12.313 1.00 96.25 93 GLU A N 1
ATOM 730 C CA . GLU A 1 93 ? 4.894 9.019 13.279 1.00 96.25 93 GLU A CA 1
ATOM 731 C C . GLU A 1 93 ? 3.404 8.881 12.922 1.00 96.25 93 GLU A C 1
ATOM 733 O O . GLU A 1 93 ? 2.586 8.508 13.761 1.00 96.25 93 GLU A O 1
ATOM 738 N N . THR A 1 94 ? 3.036 9.119 11.660 1.00 94.75 94 THR A N 1
ATOM 739 C CA . THR A 1 94 ? 1.642 8.988 11.200 1.00 94.75 94 THR A CA 1
ATOM 740 C C . THR A 1 94 ? 1.145 7.550 11.339 1.00 94.75 94 THR A C 1
ATOM 742 O O . THR A 1 94 ? 0.010 7.311 11.751 1.00 94.75 94 THR A O 1
ATOM 745 N N . ASN A 1 95 ? 2.003 6.575 11.030 1.00 91.81 95 ASN A N 1
ATOM 746 C CA . ASN A 1 95 ? 1.699 5.160 11.213 1.00 91.81 95 ASN A CA 1
ATOM 747 C C . ASN A 1 95 ? 1.502 4.792 12.690 1.00 91.81 95 ASN A C 1
ATOM 749 O O . ASN A 1 95 ? 0.606 4.009 13.000 1.00 91.81 95 ASN A O 1
ATOM 753 N N . GLU A 1 96 ? 2.304 5.343 13.599 1.00 94.12 96 GLU A N 1
ATOM 754 C CA . GLU A 1 96 ? 2.159 5.134 15.044 1.00 94.12 96 GLU A CA 1
ATOM 755 C C . GLU A 1 96 ? 0.849 5.729 15.566 1.00 94.12 96 GLU A C 1
ATOM 757 O O . GLU A 1 96 ? 0.076 5.018 16.207 1.00 94.12 96 GLU A O 1
ATOM 762 N N . ARG A 1 97 ? 0.528 6.975 15.193 1.00 95.25 97 ARG A N 1
ATOM 763 C CA . ARG A 1 97 ? -0.756 7.614 15.534 1.00 95.25 97 ARG A CA 1
ATOM 764 C C . ARG A 1 97 ? -1.948 6.815 15.007 1.00 95.25 97 ARG A C 1
ATOM 766 O O . ARG A 1 97 ? -2.917 6.599 15.727 1.00 95.25 97 ARG A O 1
ATOM 773 N N . ARG A 1 98 ? -1.866 6.316 13.769 1.00 92.75 98 ARG A N 1
ATOM 774 C CA . ARG A 1 98 ? -2.905 5.462 13.176 1.00 92.75 98 ARG A CA 1
ATOM 775 C C . ARG A 1 98 ? -3.076 4.149 13.939 1.00 92.75 98 ARG A C 1
ATOM 777 O O . ARG A 1 98 ? -4.203 3.715 14.141 1.00 92.75 98 ARG A O 1
ATOM 784 N N . LYS A 1 99 ? -1.978 3.498 14.332 1.00 91.94 99 LYS A N 1
ATOM 785 C CA . LYS A 1 99 ? -2.033 2.262 15.127 1.00 91.94 99 LYS A CA 1
ATOM 786 C C . LYS A 1 99 ? -2.653 2.510 16.498 1.00 91.94 99 LYS A C 1
ATOM 788 O O . LYS A 1 99 ? -3.477 1.708 16.910 1.00 91.94 99 LYS A O 1
ATOM 793 N N . ALA A 1 100 ? -2.289 3.612 17.153 1.00 93.75 100 ALA A N 1
ATOM 794 C CA . ALA A 1 100 ? -2.874 4.004 18.430 1.00 93.75 100 ALA A CA 1
ATOM 795 C C . ALA A 1 100 ? -4.386 4.240 18.302 1.00 93.75 100 ALA A C 1
ATOM 797 O O . ALA A 1 100 ? -5.145 3.717 19.103 1.00 93.75 100 ALA A O 1
ATOM 798 N N . PHE A 1 101 ? -4.827 4.940 17.251 1.00 94.12 101 PHE A N 1
ATOM 799 C CA . PHE A 1 101 ? -6.250 5.163 16.984 1.00 94.12 101 PHE A CA 1
ATOM 800 C C . PHE A 1 101 ? -7.036 3.863 16.756 1.00 94.12 101 PHE A C 1
ATOM 802 O O . PHE A 1 101 ? -8.151 3.739 17.234 1.00 94.12 101 PHE A O 1
ATOM 809 N N . LEU A 1 102 ? -6.465 2.892 16.034 1.00 89.56 102 LEU A N 1
ATOM 810 C CA . LEU A 1 102 ? -7.119 1.602 15.764 1.00 89.56 102 LEU A CA 1
ATOM 811 C C . LEU A 1 102 ? -7.114 0.634 16.958 1.00 89.56 102 LEU A C 1
ATOM 813 O O . LEU A 1 102 ? -7.739 -0.417 16.870 1.00 89.56 102 LEU A O 1
ATOM 817 N N . ALA A 1 103 ? -6.350 0.930 18.010 1.00 89.38 103 ALA A N 1
ATOM 818 C CA . ALA A 1 103 ? -6.305 0.127 19.230 1.00 89.38 103 ALA A CA 1
ATOM 819 C C . ALA A 1 103 ? -7.341 0.573 20.281 1.00 89.38 103 ALA A C 1
ATOM 821 O O . ALA A 1 103 ? -7.424 -0.058 21.334 1.00 89.38 103 ALA A O 1
ATOM 822 N N . LEU A 1 104 ? -8.075 1.657 20.003 1.00 68.06 104 LEU A N 1
ATOM 823 C CA . LEU A 1 104 ? -9.223 2.146 20.772 1.00 68.06 104 LEU A CA 1
ATOM 824 C C . LEU A 1 104 ? -10.502 1.424 20.336 1.00 68.06 104 LEU A C 1
ATOM 826 O O . LEU A 1 104 ? -11.350 1.193 21.223 1.00 68.06 104 LEU A O 1
#

Sequence (104 aa):
MTRGRGPYQTGGPRPRSPKRSGLTDENTTGYQDFQRAHRVGPKCSDKSSRPQPIIACLLQHNQTHQILQVARSHGPFRVVQNDIRITADYSKETNERRKAFLAL

Radius of gyration: 24.35 Å; chains: 1; bounding box: 67×32×63 Å

Organism: Pleurodeles waltl (NCBI:txid8319)

Foldseek 3Di:
DDDDDDDDPDDDDPDPDPDPDDDDDPPPPDDDFFPDKDFDDDPPDPPDPDDTDIDTHTPDPVVLVVVVVCQVPVDFDDDPHDTDHDDDDDPPVVVVVVVVVVVD

Secondary structure (DSSP, 8-state):
-----------SPPPP---------TT--SSSSEEEEEE-SS---TT--SPPPEEEEES-HHHHHHHHHHHHHS-SEEETTEEE-------HHHHHHHHHHHT-

pLDDT: mean 74.04, std 18.45, range [38.66, 96.25]